Protein AF-A0A7W0J4D2-F1 (afdb_monomer)

Structure (mmCIF, N/CA/C/O backbone):
data_AF-A0A7W0J4D2-F1
#
_entry.id   AF-A0A7W0J4D2-F1
#
loop_
_atom_site.group_PDB
_atom_site.id
_atom_site.type_symbol
_atom_site.label_atom_id
_atom_site.label_alt_id
_atom_site.label_comp_id
_atom_site.label_asym_id
_atom_site.label_entity_id
_atom_site.label_seq_id
_atom_site.pdbx_PDB_ins_code
_atom_site.Cartn_x
_atom_site.Cartn_y
_atom_site.Cartn_z
_atom_site.occupancy
_atom_site.B_iso_or_equiv
_atom_site.auth_seq_id
_atom_site.auth_comp_id
_atom_site.auth_asym_id
_atom_site.auth_atom_id
_atom_site.pdbx_PDB_model_num
ATOM 1 N N . GLU A 1 1 ? 18.761 -0.897 -5.977 1.00 60.94 1 GLU A N 1
ATOM 2 C CA . GLU A 1 1 ? 17.603 -0.079 -6.402 1.00 60.94 1 GLU A CA 1
ATOM 3 C C . GLU A 1 1 ? 16.310 -0.680 -5.853 1.00 60.94 1 GLU A C 1
ATOM 5 O O . GLU A 1 1 ? 16.250 -1.890 -5.649 1.00 60.94 1 GLU A O 1
ATOM 10 N N . GLY A 1 2 ? 15.307 0.149 -5.545 1.00 76.75 2 GLY A N 1
ATOM 11 C CA . GLY A 1 2 ? 14.047 -0.278 -4.913 1.00 76.75 2 GLY A CA 1
ATOM 12 C C . GLY A 1 2 ? 13.068 -1.017 -5.837 1.00 76.75 2 GLY A C 1
ATOM 13 O O . GLY A 1 2 ? 12.102 -1.595 -5.342 1.00 76.75 2 GLY A O 1
ATOM 14 N N . GLY A 1 3 ? 13.319 -1.039 -7.152 1.00 90.62 3 GLY A N 1
ATOM 15 C CA . GLY A 1 3 ? 12.412 -1.631 -8.139 1.00 90.62 3 GLY A CA 1
ATOM 16 C C . GLY A 1 3 ? 11.019 -1.007 -8.062 1.00 90.62 3 GLY A C 1
ATOM 17 O O . GLY A 1 3 ? 10.886 0.190 -7.827 1.00 90.62 3 GLY A O 1
ATOM 18 N N . THR A 1 4 ? 9.981 -1.827 -8.179 1.00 95.06 4 THR A N 1
ATOM 19 C CA . THR A 1 4 ? 8.575 -1.415 -8.037 1.00 95.06 4 THR A CA 1
ATOM 20 C C . THR A 1 4 ? 8.140 -1.107 -6.595 1.00 95.06 4 THR A C 1
ATOM 22 O O . THR A 1 4 ? 7.019 -0.659 -6.374 1.00 95.06 4 THR A O 1
ATOM 25 N N . MET A 1 5 ? 8.993 -1.339 -5.590 1.00 96.06 5 MET A N 1
ATOM 26 C CA . MET A 1 5 ? 8.617 -1.226 -4.172 1.00 96.06 5 MET A CA 1
ATOM 27 C C . MET A 1 5 ? 8.152 0.183 -3.736 1.00 96.06 5 MET A C 1
ATOM 29 O O . MET A 1 5 ? 7.220 0.258 -2.937 1.00 96.06 5 MET A O 1
ATOM 33 N N . PRO A 1 6 ? 8.721 1.305 -4.233 1.00 95.75 6 PRO A N 1
ATOM 34 C CA . PRO A 1 6 ? 8.217 2.641 -3.904 1.00 95.75 6 PRO A CA 1
ATOM 35 C C . PRO A 1 6 ? 6.778 2.890 -4.377 1.00 95.75 6 PRO A C 1
ATOM 37 O O . PRO A 1 6 ? 6.009 3.520 -3.657 1.00 95.75 6 PRO A O 1
ATOM 40 N N . ALA A 1 7 ? 6.397 2.361 -5.545 1.00 96.69 7 ALA A N 1
ATOM 41 C CA . ALA A 1 7 ? 5.030 2.477 -6.058 1.00 96.69 7 ALA A CA 1
ATOM 42 C C . ALA A 1 7 ? 4.041 1.702 -5.183 1.00 96.69 7 ALA A C 1
ATOM 44 O O . ALA A 1 7 ? 2.989 2.222 -4.827 1.00 96.69 7 ALA A O 1
ATOM 45 N N . VAL A 1 8 ? 4.434 0.502 -4.749 1.00 98.12 8 VAL A N 1
ATOM 46 C CA . VAL A 1 8 ? 3.645 -0.322 -3.823 1.00 98.12 8 VAL A CA 1
ATOM 47 C C . VAL A 1 8 ? 3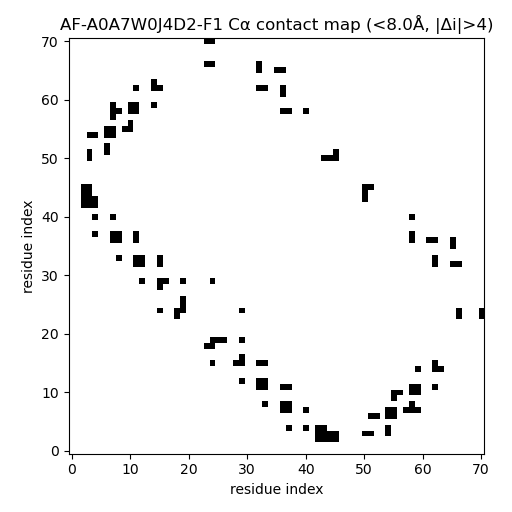.437 0.385 -2.489 1.00 98.12 8 VAL A C 1
ATOM 49 O O . VAL A 1 8 ? 2.315 0.427 -1.991 1.00 98.12 8 VAL A O 1
ATOM 52 N N . LEU A 1 9 ? 4.499 0.967 -1.920 1.00 98.25 9 LEU A N 1
ATOM 53 C CA . LEU A 1 9 ? 4.413 1.733 -0.676 1.00 98.25 9 LEU A CA 1
ATOM 54 C C . LEU A 1 9 ? 3.450 2.915 -0.817 1.00 98.25 9 LEU A C 1
ATOM 56 O O . LEU A 1 9 ? 2.592 3.094 0.044 1.00 98.25 9 LEU A O 1
ATOM 60 N N . ASN A 1 10 ? 3.582 3.706 -1.888 1.00 98.44 10 ASN A N 1
ATOM 61 C CA . ASN A 1 10 ? 2.742 4.886 -2.081 1.00 98.44 10 ASN A CA 1
ATOM 62 C C . ASN A 1 10 ? 1.265 4.502 -2.250 1.00 98.44 10 ASN A C 1
ATOM 64 O O . ASN A 1 10 ? 0.403 5.023 -1.546 1.00 98.44 10 ASN A O 1
ATOM 68 N N . ALA A 1 11 ? 0.988 3.526 -3.113 1.00 98.62 11 ALA A N 1
ATOM 69 C CA . ALA A 1 11 ? -0.357 3.028 -3.373 1.00 98.62 11 ALA A CA 1
ATOM 70 C C . ALA A 1 11 ? -1.024 2.431 -2.121 1.00 98.62 11 ALA A C 1
ATOM 72 O O . ALA A 1 11 ? -2.189 2.716 -1.841 1.00 98.62 11 ALA A O 1
ATOM 73 N N . ALA A 1 12 ? -0.287 1.631 -1.341 1.00 98.75 12 ALA A N 1
ATOM 74 C CA . ALA A 1 12 ? -0.793 1.069 -0.092 1.00 98.75 12 ALA A CA 1
ATOM 75 C C . ALA A 1 12 ? -1.062 2.158 0.958 1.00 98.75 12 ALA A C 1
ATOM 77 O O . ALA A 1 12 ? -2.063 2.087 1.669 1.00 98.75 12 ALA A O 1
ATOM 78 N N . ASN A 1 13 ? -0.199 3.177 1.039 1.00 98.81 13 ASN A N 1
ATOM 79 C CA . ASN A 1 13 ? -0.386 4.309 1.941 1.00 98.81 13 ASN A CA 1
ATOM 80 C C . ASN A 1 13 ? -1.639 5.120 1.588 1.00 98.81 13 ASN A C 1
ATOM 82 O O . ASN A 1 13 ? -2.408 5.448 2.484 1.00 98.81 13 ASN A O 1
ATOM 86 N N . GLU A 1 14 ? -1.876 5.408 0.306 1.00 98.81 14 GLU A N 1
ATOM 87 C CA . GLU A 1 14 ? -3.081 6.124 -0.131 1.00 98.81 14 GLU A CA 1
ATOM 88 C C . GLU A 1 14 ? -4.364 5.379 0.255 1.00 98.81 14 GLU A C 1
ATOM 90 O O . GLU A 1 14 ? -5.273 5.989 0.809 1.00 98.81 14 GLU A O 1
ATOM 95 N N . VAL A 1 15 ? -4.421 4.061 0.032 1.00 98.81 15 VAL A N 1
ATOM 96 C CA . VAL A 1 15 ? -5.584 3.244 0.423 1.00 98.81 15 VAL A CA 1
ATOM 97 C C . VAL A 1 15 ? -5.770 3.209 1.942 1.00 98.81 15 VAL A C 1
ATOM 99 O O . VAL A 1 15 ? -6.890 3.346 2.423 1.00 98.81 15 VAL A O 1
ATOM 102 N N . ALA A 1 16 ? -4.692 3.037 2.709 1.00 98.62 16 ALA A N 1
ATOM 103 C CA . ALA A 1 16 ? -4.778 2.966 4.165 1.00 98.62 16 ALA A CA 1
ATOM 104 C C . ALA A 1 16 ? -5.178 4.312 4.797 1.00 98.62 16 ALA A C 1
ATOM 106 O O . ALA A 1 16 ? -5.979 4.346 5.728 1.00 98.62 16 ALA A O 1
ATOM 107 N N . VAL A 1 17 ? -4.648 5.429 4.288 1.00 98.75 17 VAL A N 1
ATOM 108 C CA . VAL A 1 17 ? -5.028 6.772 4.749 1.00 98.75 17 VAL A CA 1
ATOM 109 C C . VAL A 1 17 ? -6.481 7.075 4.395 1.00 98.75 17 VAL A C 1
ATOM 111 O O . VAL A 1 17 ? -7.199 7.596 5.243 1.00 98.75 17 VAL A O 1
ATOM 114 N N . ASP A 1 18 ? -6.932 6.723 3.189 1.00 98.75 18 ASP A N 1
ATOM 115 C CA . ASP A 1 18 ? -8.330 6.889 2.781 1.00 98.75 18 ASP A CA 1
ATOM 116 C C . ASP A 1 18 ? -9.283 6.114 3.705 1.00 98.75 18 ASP A C 1
ATOM 118 O O . ASP A 1 18 ? -10.222 6.693 4.247 1.00 98.75 18 ASP A O 1
ATOM 122 N N . ALA A 1 19 ? -8.978 4.847 3.993 1.00 98.38 19 ALA A N 1
ATOM 123 C CA . ALA A 1 19 ? -9.749 4.028 4.929 1.00 98.38 19 ALA A CA 1
ATOM 124 C C . ALA A 1 19 ? -9.757 4.607 6.357 1.00 98.38 19 ALA A C 1
ATOM 126 O O . ALA A 1 19 ? -10.789 4.611 7.028 1.00 98.38 19 ALA A O 1
ATOM 127 N N . PHE A 1 20 ? -8.629 5.151 6.826 1.00 98.44 20 PHE A N 1
ATOM 128 C CA . PHE A 1 20 ? -8.561 5.840 8.118 1.00 98.44 20 PHE A CA 1
ATOM 129 C C . PHE A 1 20 ? -9.449 7.095 8.148 1.00 98.44 20 PHE A C 1
ATOM 131 O O . PHE A 1 20 ? -10.186 7.304 9.112 1.00 98.44 20 PHE A O 1
ATOM 138 N N . LEU A 1 21 ? -9.421 7.914 7.091 1.00 98.50 21 LEU A N 1
ATOM 139 C CA . LEU A 1 21 ? -10.256 9.116 6.981 1.00 98.50 21 LEU A CA 1
ATOM 140 C C . LEU A 1 21 ? -11.756 8.785 6.941 1.00 98.50 21 LEU A C 1
ATOM 142 O O . LEU A 1 21 ? -12.563 9.574 7.431 1.00 98.50 21 LEU A O 1
ATOM 146 N N . HIS A 1 22 ? -12.117 7.609 6.424 1.00 98.06 22 HIS A N 1
ATOM 147 C CA . HIS A 1 22 ? -13.483 7.082 6.418 1.00 98.06 22 HIS A CA 1
ATOM 148 C C . HIS A 1 22 ? -13.843 6.258 7.668 1.00 98.06 22 HIS A C 1
ATOM 150 O O . HIS A 1 22 ? -14.933 5.696 7.736 1.00 98.06 22 HIS A O 1
ATOM 156 N N . MET A 1 23 ? -12.974 6.232 8.688 1.00 97.38 23 MET A N 1
ATOM 157 C CA . MET A 1 23 ? -13.162 5.489 9.945 1.00 97.38 23 MET A CA 1
ATOM 158 C C . MET A 1 23 ? -13.320 3.965 9.768 1.00 97.38 23 MET A C 1
ATOM 160 O O . MET A 1 23 ? -13.884 3.301 10.637 1.00 97.38 23 MET A O 1
ATOM 164 N N . GLU A 1 24 ? -12.812 3.398 8.672 1.00 97.69 24 GLU A N 1
ATOM 165 C CA . GLU A 1 24 ? -12.824 1.951 8.413 1.00 97.69 24 GLU A CA 1
ATOM 166 C C . GLU A 1 24 ? -11.698 1.219 9.162 1.00 97.69 24 GLU A C 1
ATOM 168 O O . GLU A 1 24 ? -11.847 0.053 9.522 1.00 97.69 24 GLU A O 1
ATOM 173 N N . ILE A 1 25 ? -10.579 1.907 9.420 1.00 98.12 25 ILE A N 1
ATOM 174 C CA . ILE A 1 25 ? -9.437 1.399 10.197 1.00 98.12 25 ILE A CA 1
ATOM 175 C C . ILE A 1 25 ? -8.937 2.438 11.210 1.00 98.12 25 ILE A C 1
ATOM 177 O O . ILE A 1 25 ? -9.172 3.639 11.064 1.00 98.12 25 ILE A O 1
ATOM 181 N N . GLY A 1 26 ? -8.207 1.993 12.235 1.00 97.69 26 GLY A N 1
ATOM 182 C CA . GLY A 1 26 ? -7.550 2.868 13.202 1.00 97.69 26 GLY A CA 1
ATOM 183 C C . GLY A 1 26 ? -6.212 3.424 12.702 1.00 97.69 26 GLY A C 1
ATOM 184 O O . GLY A 1 26 ? -5.571 2.886 11.803 1.00 97.69 26 GLY A O 1
ATOM 185 N N . PHE A 1 27 ? -5.721 4.490 13.345 1.00 98.12 27 PHE A N 1
ATOM 186 C CA . PHE A 1 27 ? -4.434 5.117 12.995 1.00 98.12 27 PHE A CA 1
ATOM 187 C C . PHE A 1 27 ? -3.252 4.12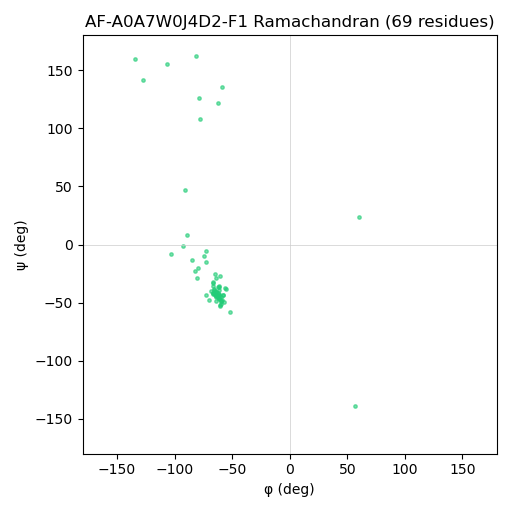7 13.023 1.00 98.12 27 PHE A C 1
ATOM 189 O O . PHE A 1 27 ? -2.370 4.172 12.167 1.00 98.12 27 PHE A O 1
ATOM 196 N N . ASN A 1 28 ? -3.251 3.201 13.988 1.00 97.94 28 ASN A N 1
ATOM 197 C CA . ASN A 1 28 ? -2.198 2.191 14.127 1.00 97.94 28 ASN A CA 1
ATOM 198 C C . ASN A 1 28 ? -2.257 1.096 13.050 1.00 97.94 28 ASN A C 1
ATOM 200 O O . ASN A 1 28 ? -1.270 0.384 12.869 1.00 97.94 28 ASN A O 1
ATOM 204 N N . ASP A 1 29 ? -3.365 0.982 12.315 1.00 98.12 29 ASP A N 1
ATOM 205 C CA . ASP A 1 29 ? -3.528 -0.014 11.257 1.00 98.12 29 ASP A CA 1
ATOM 206 C C . ASP A 1 29 ? -2.888 0.443 9.941 1.00 98.12 29 ASP A C 1
ATOM 208 O O . ASP A 1 29 ? -2.475 -0.392 9.138 1.00 98.12 29 ASP A O 1
ATOM 212 N N . ILE A 1 30 ? -2.698 1.754 9.740 1.00 98.56 30 ILE A N 1
ATOM 213 C CA . ILE A 1 30 ? -2.035 2.316 8.552 1.00 98.56 30 ILE A CA 1
ATOM 214 C C . ILE A 1 30 ? -0.665 1.659 8.294 1.00 98.56 30 ILE A C 1
ATOM 216 O O . ILE A 1 30 ? -0.477 1.059 7.229 1.00 98.56 30 ILE A O 1
ATOM 220 N N . PRO A 1 31 ? 0.304 1.687 9.237 1.00 98.38 31 PRO A N 1
ATOM 221 C CA . PRO A 1 31 ? 1.595 1.038 9.015 1.00 98.38 31 PRO A CA 1
ATOM 222 C C . PRO A 1 31 ? 1.486 -0.489 8.884 1.00 98.38 31 PRO A C 1
ATOM 224 O O . PRO A 1 31 ? 2.338 -1.100 8.236 1.00 98.38 31 PRO A O 1
ATOM 227 N N . VAL A 1 32 ? 0.455 -1.116 9.461 1.00 98.25 32 VAL A N 1
ATOM 228 C CA . VAL A 1 32 ? 0.218 -2.564 9.354 1.00 98.25 32 VAL A CA 1
ATOM 229 C C . VAL A 1 32 ? -0.213 -2.934 7.933 1.00 98.25 32 VAL A C 1
ATOM 231 O O . VAL A 1 32 ? 0.380 -3.837 7.339 1.00 98.25 32 VAL A O 1
ATOM 234 N N . VAL A 1 33 ? -1.171 -2.209 7.350 1.00 98.44 33 VAL A N 1
ATOM 235 C CA . VAL A 1 33 ? -1.639 -2.411 5.967 1.00 98.44 33 VAL A CA 1
ATOM 236 C C . VAL A 1 33 ? -0.504 -2.185 4.968 1.00 98.44 33 VAL A C 1
ATOM 238 O O . VAL A 1 33 ? -0.278 -3.029 4.096 1.00 98.44 33 VAL A O 1
ATOM 241 N N . ILE A 1 34 ? 0.261 -1.098 5.126 1.00 98.56 34 ILE A N 1
ATOM 242 C CA . ILE A 1 34 ? 1.408 -0.790 4.257 1.00 98.56 34 ILE A CA 1
ATOM 243 C C . ILE A 1 34 ? 2.440 -1.918 4.326 1.00 98.56 34 ILE A C 1
ATOM 245 O O . ILE A 1 34 ? 2.832 -2.467 3.295 1.00 98.56 34 ILE A O 1
ATOM 249 N N . LYS A 1 35 ? 2.849 -2.314 5.539 1.00 98.19 35 LYS A N 1
ATOM 250 C CA . LYS A 1 35 ? 3.853 -3.366 5.742 1.00 98.19 35 LYS A CA 1
ATOM 251 C C . LYS A 1 35 ? 3.412 -4.692 5.130 1.00 98.19 35 LYS A C 1
ATOM 253 O O . LYS A 1 35 ? 4.196 -5.300 4.406 1.00 98.19 35 LYS A O 1
ATOM 258 N N . ASN A 1 36 ? 2.184 -5.129 5.395 1.00 98.00 36 ASN A N 1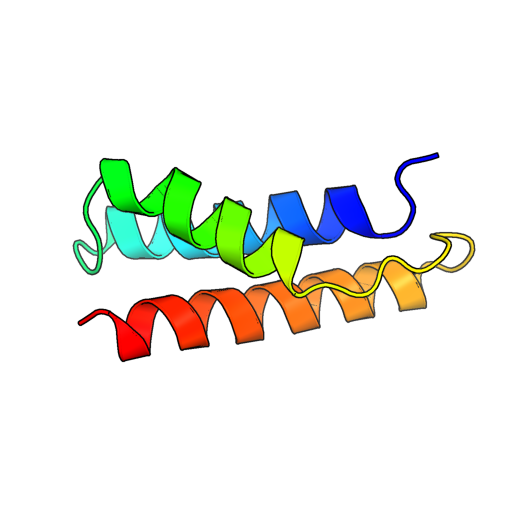
ATOM 259 C CA . ASN A 1 36 ? 1.672 -6.397 4.877 1.00 98.00 36 ASN A CA 1
ATOM 260 C C . ASN A 1 36 ? 1.570 -6.388 3.345 1.00 98.00 36 ASN A C 1
ATOM 262 O O . ASN A 1 36 ? 1.987 -7.348 2.700 1.00 98.00 36 ASN A O 1
ATOM 266 N N . THR A 1 37 ? 1.112 -5.280 2.754 1.00 98.25 37 THR A N 1
ATOM 267 C CA . THR A 1 37 ? 1.044 -5.122 1.293 1.00 98.25 37 THR A CA 1
ATOM 268 C C . THR A 1 37 ? 2.434 -5.191 0.662 1.00 98.25 37 THR A C 1
ATOM 270 O O . THR A 1 37 ? 2.647 -5.923 -0.299 1.00 98.25 37 THR A O 1
ATOM 273 N N . MET A 1 38 ?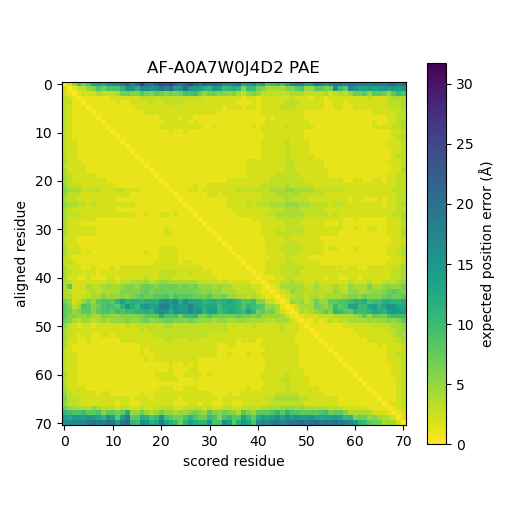 3.420 -4.499 1.236 1.00 97.69 38 MET A N 1
ATOM 274 C CA . MET A 1 38 ? 4.801 -4.543 0.745 1.00 97.69 38 MET A CA 1
ATOM 275 C C . MET A 1 38 ? 5.456 -5.919 0.917 1.00 97.69 38 MET A C 1
ATOM 277 O O . MET A 1 38 ? 6.253 -6.321 0.073 1.00 97.69 38 MET A O 1
ATOM 281 N N . GLN A 1 39 ? 5.147 -6.639 2.000 1.00 97.31 39 GLN A N 1
ATOM 282 C CA . GLN A 1 39 ? 5.733 -7.950 2.295 1.00 97.31 39 GLN A CA 1
ATOM 283 C C . GLN A 1 39 ? 5.320 -9.037 1.301 1.00 97.31 39 GLN A C 1
ATOM 285 O O . GLN A 1 39 ? 6.113 -9.938 1.040 1.00 97.31 39 GLN A O 1
ATOM 290 N N . VAL A 1 40 ? 4.107 -8.957 0.751 1.00 97.06 40 VAL A N 1
ATOM 291 C CA . VAL A 1 40 ? 3.601 -9.939 -0.223 1.00 97.06 40 VAL A CA 1
ATOM 292 C C . VAL A 1 40 ? 3.860 -9.536 -1.676 1.00 97.06 40 VAL A C 1
ATOM 294 O O . VAL A 1 40 ? 3.523 -10.291 -2.585 1.00 97.06 40 VAL A O 1
ATOM 297 N N . HIS A 1 41 ? 4.463 -8.365 -1.908 1.00 96.94 41 HIS A N 1
ATOM 298 C CA . HIS A 1 41 ? 4.802 -7.901 -3.250 1.00 96.94 41 HIS A CA 1
ATOM 299 C C . HIS A 1 41 ? 6.070 -8.570 -3.769 1.00 96.94 41 HIS A C 1
ATOM 301 O O . 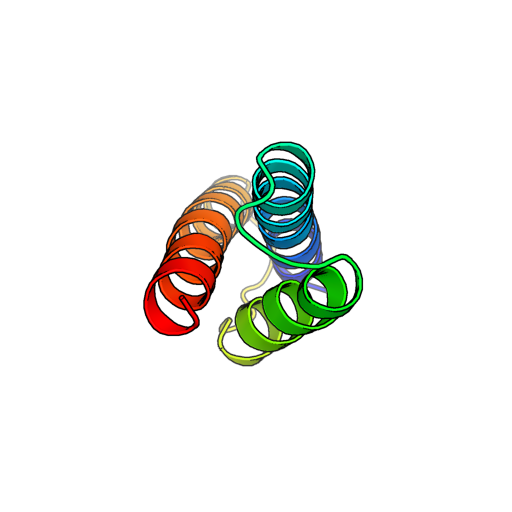HIS A 1 41 ? 7.144 -8.447 -3.173 1.00 96.94 41 HIS A O 1
ATOM 307 N N . GLU A 1 42 ? 5.988 -9.185 -4.944 1.00 93.31 42 GLU A N 1
ATOM 308 C CA . GLU A 1 42 ? 7.177 -9.628 -5.662 1.00 93.31 42 GLU A CA 1
ATOM 309 C C . GLU A 1 42 ? 7.838 -8.430 -6.356 1.00 93.31 42 GLU A C 1
ATOM 311 O O . GLU A 1 42 ? 7.327 -7.871 -7.329 1.00 93.31 42 GLU A O 1
ATOM 316 N N . ARG A 1 43 ? 8.994 -7.999 -5.839 1.00 90.12 43 ARG A N 1
ATOM 317 C CA . ARG A 1 43 ? 9.727 -6.857 -6.395 1.00 90.12 43 ARG A CA 1
ATOM 318 C C . ARG A 1 43 ? 10.150 -7.148 -7.836 1.00 90.12 43 ARG A C 1
ATOM 320 O O . ARG A 1 43 ? 10.958 -8.041 -8.073 1.00 90.12 43 ARG A O 1
ATOM 327 N N . LYS A 1 44 ? 9.716 -6.294 -8.762 1.00 87.94 44 LYS A N 1
ATOM 328 C CA . LYS A 1 44 ? 10.177 -6.291 -10.154 1.00 87.94 44 LYS A CA 1
ATOM 329 C C . LYS A 1 44 ? 11.108 -5.095 -10.407 1.00 87.94 44 LYS A C 1
ATOM 331 O O . LYS A 1 44 ? 11.027 -4.094 -9.682 1.00 87.94 44 LYS A O 1
ATOM 336 N N . PRO A 1 45 ? 12.006 -5.161 -11.401 1.00 86.31 45 PRO A N 1
ATOM 337 C CA . PRO A 1 45 ? 12.709 -3.982 -11.895 1.00 86.31 45 PRO A CA 1
ATOM 338 C C . PRO A 1 45 ? 11.708 -2.937 -12.408 1.00 86.31 45 PRO A C 1
ATOM 340 O O . PRO A 1 45 ? 10.778 -3.274 -13.132 1.00 86.31 45 PRO A O 1
ATOM 343 N N . ALA A 1 46 ? 11.905 -1.666 -12.059 1.00 80.81 46 ALA A N 1
ATOM 344 C CA . ALA A 1 46 ? 11.087 -0.553 -12.553 1.00 80.81 46 ALA A CA 1
ATOM 345 C C . ALA A 1 46 ? 11.692 0.040 -13.840 1.00 80.81 46 ALA A C 1
ATOM 347 O O . ALA A 1 46 ? 11.905 1.243 -13.940 1.00 80.81 46 ALA A O 1
ATOM 348 N N . LEU A 1 47 ? 12.060 -0.830 -14.785 1.00 78.94 47 LEU A N 1
ATOM 349 C CA . LEU A 1 47 ? 12.701 -0.433 -16.046 1.00 78.94 47 LEU A CA 1
ATOM 350 C C . LEU A 1 47 ? 11.683 0.080 -17.073 1.00 78.94 47 LEU A C 1
ATOM 352 O O . LEU A 1 47 ? 12.047 0.807 -17.991 1.00 78.94 47 LEU A O 1
ATOM 356 N N . GLU A 1 48 ? 10.411 -0.275 -16.888 1.00 77.75 48 GLU A N 1
ATOM 357 C CA . GLU A 1 48 ? 9.298 0.088 -17.759 1.00 77.75 48 GLU A CA 1
ATOM 358 C C . GLU A 1 48 ? 8.177 0.730 -16.935 1.00 77.75 48 GLU A C 1
ATOM 360 O O . GLU A 1 48 ? 7.889 0.303 -15.812 1.00 77.75 48 GLU A O 1
ATOM 365 N N . MET A 1 49 ? 7.530 1.751 -17.503 1.00 84.69 49 MET A N 1
ATOM 366 C CA . MET A 1 49 ? 6.405 2.456 -16.875 1.00 84.69 49 MET A CA 1
ATOM 367 C C . MET A 1 49 ? 5.267 1.492 -16.514 1.00 84.69 49 MET A C 1
ATOM 369 O O . MET A 1 49 ? 4.678 1.597 -15.438 1.00 84.69 49 MET A O 1
ATOM 373 N N . ASP A 1 50 ? 5.016 0.501 -17.369 1.00 89.50 50 ASP A N 1
ATOM 374 C CA . ASP A 1 50 ? 3.958 -0.492 -17.182 1.00 89.50 50 ASP A CA 1
ATOM 375 C C . ASP A 1 50 ? 4.163 -1.328 -15.911 1.00 89.50 50 ASP A C 1
ATOM 377 O O . ASP A 1 50 ? 3.200 -1.604 -15.198 1.00 89.50 50 ASP A O 1
ATOM 381 N N . ALA A 1 51 ? 5.410 -1.653 -15.552 1.00 90.38 51 ALA A N 1
ATOM 382 C CA . ALA A 1 51 ? 5.713 -2.381 -14.318 1.00 90.38 51 ALA A CA 1
ATOM 383 C C . ALA A 1 51 ? 5.386 -1.558 -13.060 1.00 90.38 51 ALA A C 1
ATOM 385 O O . ALA A 1 51 ? 4.982 -2.111 -12.036 1.00 90.38 51 ALA A O 1
ATOM 386 N N . VAL A 1 52 ? 5.548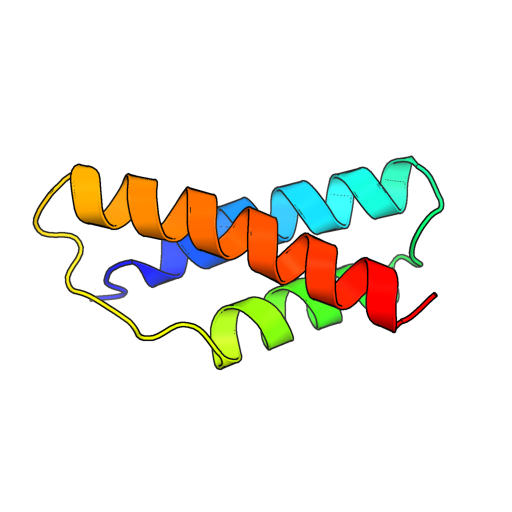 -0.233 -13.128 1.00 92.94 52 VAL A N 1
ATOM 387 C CA . VAL A 1 52 ? 5.207 0.689 -12.034 1.00 92.94 52 VAL A CA 1
ATOM 388 C C . VAL A 1 52 ? 3.690 0.825 -11.903 1.00 92.94 52 VAL A C 1
ATOM 390 O O . VAL A 1 52 ? 3.169 0.751 -10.791 1.00 92.94 52 VAL A O 1
ATOM 393 N N . VAL A 1 53 ? 2.981 0.963 -13.027 1.00 95.00 53 VAL A N 1
ATOM 394 C CA . VAL A 1 53 ? 1.511 1.050 -13.064 1.00 95.00 53 VAL A CA 1
ATOM 395 C C . VAL A 1 53 ? 0.863 -0.253 -12.589 1.00 95.00 53 VAL A C 1
ATOM 397 O O . VAL A 1 53 ? -0.081 -0.221 -11.800 1.00 95.00 53 VAL A O 1
ATOM 400 N N . GLU A 1 54 ? 1.381 -1.407 -13.017 1.00 95.94 54 GLU A N 1
ATOM 401 C CA . GLU A 1 54 ? 0.907 -2.713 -12.551 1.00 95.94 54 GLU A CA 1
ATOM 402 C C . GLU A 1 54 ? 1.117 -2.869 -11.039 1.00 95.94 54 GLU A C 1
ATOM 404 O O . GLU A 1 54 ? 0.213 -3.323 -10.336 1.00 95.94 54 GLU A O 1
ATOM 409 N N . ALA A 1 55 ? 2.280 -2.451 -10.529 1.00 96.94 55 ALA A N 1
ATOM 410 C CA . ALA A 1 55 ? 2.582 -2.509 -9.104 1.00 96.94 55 ALA A CA 1
ATOM 411 C C . ALA A 1 55 ? 1.682 -1.588 -8.263 1.00 96.94 55 ALA A C 1
ATOM 413 O O . ALA A 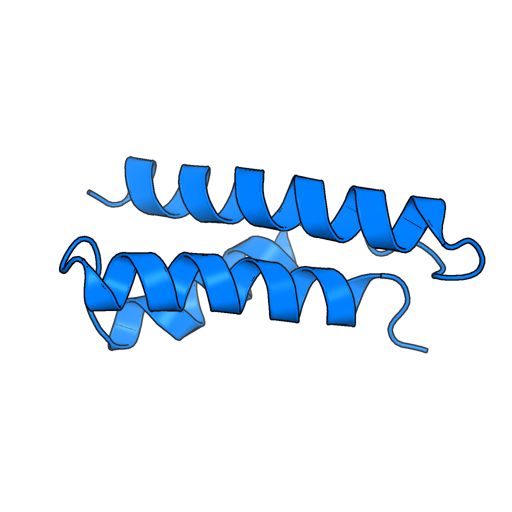1 55 ? 1.243 -2.006 -7.193 1.00 96.94 55 ALA A O 1
ATOM 414 N N . ASP A 1 56 ? 1.372 -0.376 -8.740 1.00 98.12 56 ASP A N 1
ATOM 415 C CA . ASP A 1 56 ? 0.400 0.519 -8.092 1.00 98.12 56 ASP A CA 1
ATOM 416 C C . ASP A 1 56 ? -0.988 -0.137 -8.032 1.00 98.12 56 ASP A C 1
ATOM 418 O O . ASP A 1 56 ? -1.552 -0.284 -6.944 1.00 98.12 56 ASP A O 1
ATOM 422 N N . ARG A 1 57 ? -1.505 -0.623 -9.172 1.00 98.25 57 ARG A N 1
ATOM 423 C CA . ARG A 1 57 ? -2.828 -1.267 -9.234 1.00 98.25 57 ARG A CA 1
ATOM 424 C C . ARG A 1 57 ? -2.912 -2.458 -8.283 1.00 98.25 57 ARG A C 1
ATOM 426 O O . ARG A 1 57 ? -3.843 -2.544 -7.481 1.00 98.25 57 ARG A O 1
ATOM 433 N N . TRP A 1 58 ? -1.920 -3.345 -8.348 1.00 98.25 58 TRP A N 1
ATOM 434 C CA . TRP A 1 58 ? -1.832 -4.519 -7.486 1.00 98.25 58 TRP A CA 1
ATOM 435 C C . TRP A 1 58 ? -1.805 -4.132 -6.002 1.00 98.25 58 TRP A C 1
ATOM 437 O O . TRP A 1 58 ? -2.519 -4.728 -5.194 1.00 98.25 58 TRP A O 1
ATOM 447 N N . ALA A 1 59 ? -1.035 -3.104 -5.634 1.00 98.62 59 ALA A N 1
ATOM 448 C CA . ALA A 1 59 ? -0.913 -2.669 -4.248 1.00 98.62 59 ALA A CA 1
ATOM 449 C C . ALA A 1 59 ? -2.232 -2.109 -3.708 1.00 98.62 59 ALA A C 1
ATOM 451 O O . ALA A 1 59 ? -2.595 -2.403 -2.569 1.00 98.62 59 ALA A O 1
ATOM 452 N N . ARG A 1 60 ? -2.995 -1.372 -4.528 1.00 98.81 60 ARG A N 1
ATOM 453 C CA . ARG A 1 60 ? -4.327 -0.887 -4.136 1.00 98.81 60 ARG A CA 1
ATOM 454 C C . ARG A 1 60 ? -5.308 -2.029 -3.906 1.00 98.81 60 ARG A C 1
ATOM 456 O O . ARG A 1 60 ? -6.046 -2.011 -2.925 1.00 98.81 60 ARG A O 1
ATOM 463 N N . GLU A 1 61 ? -5.337 -3.011 -4.803 1.00 98.56 61 GLU A N 1
ATOM 464 C CA . GLU A 1 61 ? -6.193 -4.196 -4.662 1.00 98.56 61 GLU A CA 1
ATOM 465 C C . GLU A 1 61 ? -5.835 -4.982 -3.396 1.00 98.56 61 GLU A C 1
ATOM 467 O O . GLU A 1 61 ? -6.709 -5.305 -2.590 1.00 98.56 61 GLU A O 1
ATOM 472 N N . LYS A 1 62 ? -4.539 -5.221 -3.173 1.00 98.50 62 LYS A N 1
ATOM 473 C CA . LYS A 1 62 ? -4.050 -5.984 -2.025 1.00 98.50 62 LYS A CA 1
ATOM 474 C C . LYS A 1 62 ? -4.289 -5.266 -0.694 1.00 98.50 62 LYS A C 1
ATOM 476 O O . LYS A 1 62 ? -4.720 -5.907 0.262 1.00 98.50 62 LYS A O 1
ATOM 481 N N . ALA A 1 63 ? -4.066 -3.953 -0.627 1.00 98.62 63 ALA A N 1
ATOM 482 C CA . ALA A 1 63 ? -4.327 -3.162 0.576 1.00 98.62 63 ALA A CA 1
ATOM 483 C C . ALA A 1 63 ? -5.818 -3.185 0.964 1.00 98.62 63 ALA A C 1
ATOM 485 O O . ALA A 1 63 ? -6.139 -3.384 2.134 1.00 98.62 63 ALA A O 1
ATOM 486 N N . ARG A 1 64 ? -6.731 -3.073 -0.015 1.00 98.50 64 ARG A N 1
ATOM 487 C CA . ARG A 1 64 ? -8.182 -3.198 0.221 1.00 98.50 64 ARG A CA 1
ATOM 488 C C . ARG A 1 64 ? -8.574 -4.593 0.701 1.00 98.50 64 ARG A C 1
ATOM 490 O O . ARG A 1 64 ? -9.385 -4.712 1.612 1.00 98.50 64 ARG A O 1
ATOM 497 N N . GLU A 1 65 ? -7.983 -5.643 0.127 1.00 97.81 65 GLU A N 1
ATOM 498 C CA . GLU A 1 65 ? -8.200 -7.020 0.593 1.00 97.81 65 GLU A CA 1
ATOM 499 C C . GLU A 1 65 ? -7.808 -7.174 2.072 1.00 97.81 65 GLU A C 1
ATOM 501 O O . GLU A 1 65 ? -8.549 -7.777 2.847 1.00 97.81 65 GLU A O 1
ATOM 506 N N . TYR A 1 66 ? -6.665 -6.609 2.481 1.00 96.31 66 TYR A N 1
ATOM 507 C CA . TYR A 1 66 ? -6.222 -6.643 3.878 1.00 96.31 66 TYR A CA 1
ATOM 508 C C . TYR A 1 66 ? -7.193 -5.938 4.826 1.00 96.31 66 TYR A C 1
ATOM 510 O O . TYR A 1 66 ? -7.492 -6.484 5.889 1.00 96.31 66 TYR A O 1
ATOM 518 N N . ILE A 1 67 ? -7.688 -4.760 4.443 1.00 96.81 67 ILE A N 1
ATOM 519 C CA . ILE A 1 67 ? -8.659 -3.991 5.232 1.00 96.81 67 ILE A CA 1
ATOM 520 C C . ILE A 1 67 ? -9.949 -4.798 5.423 1.00 96.81 67 ILE A C 1
ATOM 522 O O . ILE A 1 67 ? -10.323 -5.073 6.558 1.00 96.81 67 ILE A O 1
ATOM 526 N N . LEU A 1 68 ? -10.553 -5.295 4.337 1.00 94.31 68 LEU A N 1
ATOM 527 C CA . LEU A 1 68 ? -11.817 -6.049 4.384 1.00 94.31 68 LEU A CA 1
ATOM 528 C C . LEU A 1 68 ? -11.744 -7.342 5.210 1.00 94.31 68 LEU A C 1
ATOM 530 O O . LEU A 1 68 ? -12.759 -7.808 5.716 1.00 94.31 68 LEU A O 1
ATOM 534 N N . ARG A 1 69 ? -10.560 -7.955 5.321 1.00 87.44 69 ARG A N 1
ATOM 535 C CA . ARG A 1 69 ? -10.340 -9.178 6.113 1.00 87.44 69 ARG A CA 1
ATOM 536 C C . ARG A 1 69 ? -10.078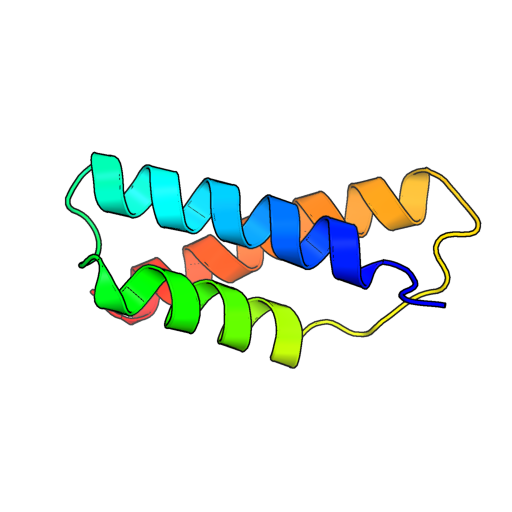 -8.914 7.596 1.00 87.44 69 ARG A C 1
ATOM 538 O O . ARG A 1 69 ? -10.052 -9.873 8.365 1.00 87.44 69 ARG A O 1
ATOM 545 N N . SER 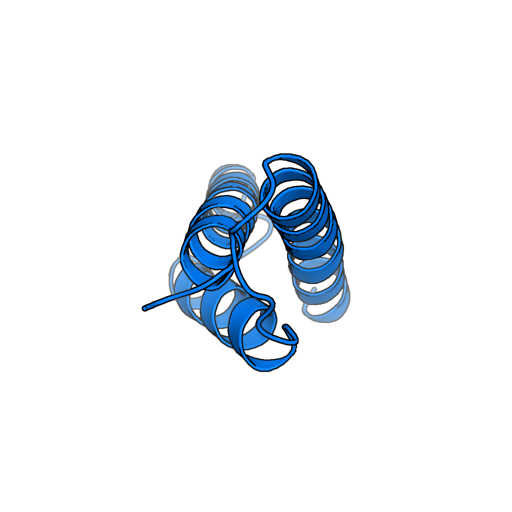A 1 70 ? -9.805 -7.663 7.959 1.00 75.81 70 SER A N 1
ATOM 546 C CA . SER A 1 70 ? -9.466 -7.244 9.325 1.00 75.81 70 SER A CA 1
ATOM 547 C C . SER A 1 70 ? -10.636 -6.556 10.040 1.00 75.81 70 SER A C 1
ATOM 549 O O . SER A 1 70 ? -10.525 -6.286 11.236 1.00 75.81 70 SER A O 1
ATOM 551 N N . SER A 1 71 ? -11.721 -6.271 9.309 1.00 63.25 71 SER A N 1
ATOM 552 C CA . SER A 1 71 ? -13.002 -5.751 9.807 1.00 63.25 71 SER A CA 1
ATOM 553 C C . SER A 1 71 ? -13.897 -6.823 10.428 1.00 63.25 71 SER A C 1
ATOM 555 O O . SER A 1 71 ? -13.779 -8.010 10.044 1.00 63.25 71 SER A O 1
#

Foldseek 3Di:
DQALLVLLLVLLLVLLVVCVVVVLDDPVCSVVLSVVLSVPDDGDHNPDPVSNVVSSVSSNVSSVVVSVVVD

Sequence (71 aa):
EGGTMPAVLNAANEVAVDAFLHMEIGFNDIPVVIKNTMQVHERKPALEMDAVVEADRWAREKAREYILRSS

Nearest PDB structures (foldseek):
  4zn6-assembly1_B  TM=9.869E-01  e=7.653E-05  Acinetobacter baumannii AB307-0294
  7s04-assembly1_A-2  TM=9.851E-01  e=1.363E-04  Acinetobacter baumannii
  4zn6-assembly1_A  TM=9.851E-01  e=1.444E-04  Acinetobacter baumannii AB307-0294
  5dul-assembly2_C  TM=9.601E-01  e=1.942E-03  Yersinia pestis
  5dul-assembly1_A  TM=9.608E-01  e=3.460E-03  Yersinia pestis

Secondary structure (DSSP, 8-state):
--TTHHHHHHHHHHHHHHHHHTTSS-TTHHHHHHHHHHHT-------SHHHHHHHHHHHHHHHHHHHHHH-

pLDDT: mean 94.21, std 7.93, range [60.94, 98.81]

Mean predicted aligned error: 2.99 Å

Solvent-accessible surface area (backbone atoms only — not comparable to full-atom values): 3807 Å² total; per-residue (Å²): 133,69,42,23,46,61,40,23,45,51,31,16,43,53,51,34,51,52,36,35,78,69,68,73,44,56,82,78,44,36,66,50,44,28,50,54,41,53,69,74,51,83,77,43,74,55,86,45,71,65,50,35,54,51,31,26,56,50,20,38,55,47,27,52,53,54,52,68,71,72,105

Radius of gyration: 11.93 Å; Cα contacts (8 Å, |Δi|>4): 83; chains: 1; bounding box: 31×19×32 Å